Protein AF-A0A852VEB0-F1 (afdb_monomer_lite)

pLDDT: mean 84.8, std 18.63, range [39.38, 98.69]

Organism: NCBI:txid2051959

InterPro domains:
  IPR001387 Cro/C1-type, helix-turn-helix domain [SM00530] (23-80)
  IPR001387 Cro/C1-type, helix-turn-helix domain [cd00093] (21-74)
  IPR010982 Lambda repressor-like, DNA-binding domain superfamily [G3DSA:1.10.260.40] (6-90)
  IPR010982 Lambda repressor-like, DNA-binding domain superfamily [SSF47413] (18-81)

Foldseek 3Di:
DPPPPPPLQVLLVLLLQQLLLCLLVVLCVVVVHDLVRLCVQQVNDSVVNVCSNVVNPPDDPDPSSSQSSLVSSPQDPVRVVVSSVSSQVSSCVPRNHNPVVVVVVVVVVVVPPPDDDDDD

Structure (mmCIF, N/CA/C/O backbone):
data_AF-A0A852VEB0-F1
#
_entry.id   AF-A0A852VEB0-F1
#
loop_
_atom_site.group_PDB
_atom_site.id
_atom_site.type_symbol
_atom_site.label_atom_id
_atom_site.label_alt_id
_atom_site.label_comp_id
_atom_site.label_asym_id
_atom_site.label_entity_id
_atom_site.label_seq_id
_atom_site.pdbx_PDB_ins_code
_atom_site.Cartn_x
_atom_site.Cartn_y
_atom_site.Cartn_z
_atom_site.occupancy
_atom_site.B_iso_or_equiv
_atom_site.auth_seq_id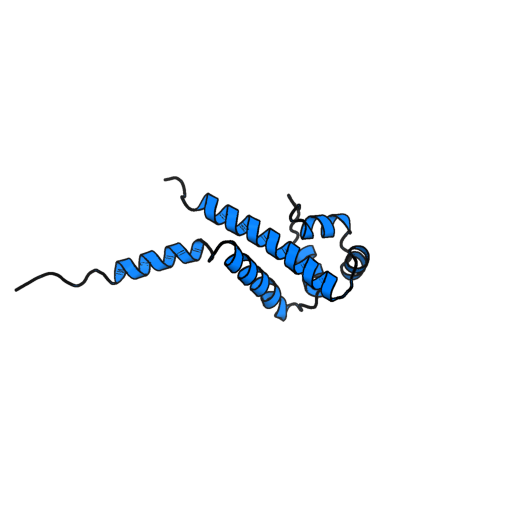
_atom_site.auth_comp_id
_atom_site.auth_asym_id
_atom_site.auth_atom_id
_atom_site.pdbx_PDB_model_num
ATOM 1 N N . MET A 1 1 ? 24.984 7.494 -27.830 1.00 40.91 1 MET A N 1
ATOM 2 C CA . MET A 1 1 ? 24.596 6.263 -27.101 1.00 40.91 1 MET A CA 1
ATOM 3 C C . MET A 1 1 ? 23.236 6.482 -26.446 1.00 40.91 1 MET A C 1
ATOM 5 O O . MET A 1 1 ? 23.135 7.359 -25.603 1.00 40.91 1 MET A O 1
ATOM 9 N N . ARG A 1 2 ? 22.180 5.746 -26.828 1.00 42.53 2 ARG A N 1
ATOM 10 C CA . ARG A 1 2 ? 20.938 5.695 -26.025 1.00 42.53 2 ARG A CA 1
ATOM 11 C C . ARG A 1 2 ? 21.155 4.703 -24.883 1.00 42.53 2 ARG A C 1
ATOM 13 O O . ARG A 1 2 ? 21.717 3.638 -25.151 1.00 42.53 2 ARG A O 1
ATOM 20 N N . PRO A 1 3 ? 20.726 4.980 -23.642 1.00 49.22 3 PRO A N 1
ATOM 21 C CA . PRO A 1 3 ? 20.877 4.000 -22.588 1.00 49.22 3 PRO A CA 1
ATOM 22 C C . PRO A 1 3 ? 19.898 2.859 -22.875 1.00 49.22 3 PRO A C 1
ATOM 24 O O . PRO A 1 3 ? 18.687 2.986 -22.709 1.00 49.22 3 PRO A O 1
ATOM 27 N N . ARG A 1 4 ? 20.449 1.705 -23.262 1.00 52.31 4 ARG A N 1
ATOM 28 C CA . ARG A 1 4 ? 19.771 0.398 -23.374 1.00 52.31 4 ARG A CA 1
ATOM 29 C C . ARG A 1 4 ? 19.121 -0.051 -22.045 1.00 52.31 4 ARG A C 1
ATOM 31 O O . ARG A 1 4 ? 18.474 -1.087 -21.993 1.00 52.31 4 ARG A O 1
ATOM 38 N N . ASN A 1 5 ? 19.275 0.759 -20.995 1.00 59.31 5 ASN A N 1
ATOM 39 C CA . ASN A 1 5 ? 18.850 0.539 -19.623 1.00 59.31 5 ASN A CA 1
ATOM 40 C C . ASN A 1 5 ? 17.540 1.261 -19.234 1.00 59.31 5 ASN A C 1
ATOM 42 O O . ASN A 1 5 ? 17.195 1.250 -18.064 1.00 59.31 5 ASN A O 1
ATOM 46 N N . ASN A 1 6 ? 16.806 1.915 -20.148 1.00 77.12 6 ASN A N 1
ATOM 47 C CA . ASN A 1 6 ? 15.568 2.620 -19.758 1.00 77.12 6 ASN A CA 1
ATOM 48 C C . ASN A 1 6 ? 14.353 1.675 -19.660 1.00 77.12 6 ASN A C 1
ATOM 50 O O . ASN A 1 6 ? 13.704 1.608 -18.626 1.00 77.12 6 ASN A O 1
ATOM 54 N N . ALA A 1 7 ? 14.087 0.869 -20.694 1.00 87.56 7 ALA A N 1
ATOM 55 C CA . ALA A 1 7 ? 12.879 0.035 -20.742 1.00 87.56 7 ALA A CA 1
ATOM 56 C C . ALA A 1 7 ? 12.844 -1.063 -19.663 1.00 87.56 7 ALA A C 1
ATOM 58 O O . ALA A 1 7 ? 11.816 -1.263 -19.024 1.00 87.56 7 ALA A O 1
ATOM 59 N N . ALA A 1 8 ? 13.968 -1.749 -19.421 1.00 87.88 8 ALA A N 1
ATOM 60 C CA . ALA A 1 8 ? 14.051 -2.768 -18.372 1.00 87.88 8 ALA A CA 1
ATOM 61 C C . ALA A 1 8 ? 13.908 -2.159 -16.968 1.00 87.88 8 ALA A C 1
ATOM 63 O O . ALA A 1 8 ? 13.208 -2.715 -16.128 1.00 87.88 8 ALA A O 1
ATOM 64 N N . MET A 1 9 ? 14.517 -0.991 -16.732 1.00 88.94 9 MET A N 1
ATOM 65 C CA . MET A 1 9 ? 14.365 -0.252 -15.476 1.00 88.94 9 MET A CA 1
ATOM 66 C C . MET A 1 9 ? 12.933 0.233 -15.268 1.00 88.94 9 MET A C 1
ATOM 68 O O . MET A 1 9 ? 12.418 0.132 -14.159 1.00 88.94 9 MET A O 1
ATOM 72 N N . GLN A 1 10 ? 12.292 0.744 -16.320 1.00 90.44 10 GLN A N 1
ATOM 73 C CA . GLN A 1 10 ? 10.911 1.205 -16.265 1.00 90.44 10 GLN A CA 1
ATOM 74 C C . GLN A 1 10 ? 9.966 0.047 -15.941 1.00 90.44 10 GLN A C 1
ATOM 76 O O . GLN A 1 10 ? 9.206 0.144 -14.984 1.00 90.44 10 GLN A O 1
ATOM 81 N N . ARG A 1 11 ? 10.104 -1.081 -16.650 1.00 92.00 11 ARG A N 1
ATOM 82 C CA . ARG A 1 11 ? 9.336 -2.300 -16.376 1.00 92.00 11 ARG A CA 1
ATOM 83 C C . ARG A 1 11 ? 9.534 -2.788 -14.940 1.00 92.00 11 ARG A C 1
ATOM 85 O O . ARG A 1 11 ? 8.561 -3.123 -14.280 1.00 92.00 11 ARG A O 1
ATOM 92 N N . TYR A 1 12 ? 10.776 -2.809 -14.451 1.00 93.81 12 TYR A N 1
ATOM 93 C CA . TYR A 1 12 ? 11.062 -3.223 -13.076 1.00 93.81 12 TYR A CA 1
ATOM 94 C C . TYR A 1 12 ? 10.399 -2.293 -12.052 1.00 93.81 12 TYR A C 1
ATOM 96 O O . TYR A 1 12 ? 9.798 -2.763 -11.096 1.00 93.81 12 TYR A O 1
ATOM 104 N N . ARG A 1 13 ? 10.466 -0.971 -12.255 1.00 91.56 13 ARG A N 1
ATOM 105 C CA . ARG A 1 13 ? 9.841 0.019 -11.359 1.00 91.56 13 ARG A CA 1
ATOM 106 C C . ARG A 1 13 ? 8.318 -0.068 -11.351 1.00 91.56 13 ARG A C 1
ATOM 108 O O . ARG A 1 13 ? 7.714 0.000 -10.288 1.00 91.56 13 ARG A O 1
ATOM 115 N N . GLU A 1 14 ? 7.707 -0.197 -12.525 1.00 93.12 14 GLU A N 1
ATOM 116 C CA . GLU A 1 14 ? 6.256 -0.360 -12.657 1.00 93.12 14 GLU A CA 1
ATOM 117 C C . GLU A 1 14 ? 5.780 -1.618 -11.934 1.00 93.12 14 GLU A C 1
ATOM 119 O O . GLU A 1 14 ? 4.800 -1.570 -11.187 1.00 93.12 14 GLU A O 1
ATOM 124 N N . GLU A 1 15 ? 6.521 -2.713 -12.098 1.00 95.94 15 GLU A N 1
ATOM 125 C CA . GLU A 1 15 ? 6.230 -3.965 -11.418 1.00 95.94 15 GLU A CA 1
ATOM 126 C C . GLU A 1 15 ? 6.436 -3.867 -9.906 1.00 95.94 15 GLU A C 1
ATOM 128 O O . GLU A 1 15 ? 5.583 -4.310 -9.143 1.00 95.94 15 GLU A O 1
ATOM 133 N N . TYR A 1 16 ? 7.507 -3.210 -9.464 1.00 95.62 16 TYR A N 1
ATOM 134 C CA . TYR A 1 16 ? 7.769 -2.969 -8.049 1.00 95.62 16 TYR A CA 1
ATOM 135 C C . TYR A 1 16 ? 6.609 -2.228 -7.372 1.00 95.62 16 TYR A C 1
ATOM 137 O O . TYR A 1 16 ? 6.141 -2.621 -6.302 1.00 95.62 16 TYR A O 1
ATOM 145 N N . HIS A 1 17 ? 6.086 -1.179 -8.013 1.00 94.50 17 HIS A N 1
ATOM 146 C CA . HIS A 1 17 ? 4.929 -0.451 -7.493 1.00 94.50 17 HIS A CA 1
ATOM 147 C C . HIS A 1 17 ? 3.657 -1.308 -7.468 1.00 94.50 17 HIS A C 1
ATOM 149 O O . HIS A 1 17 ? 2.900 -1.232 -6.498 1.00 94.50 17 HIS A O 1
ATOM 155 N N . ARG A 1 18 ? 3.444 -2.157 -8.484 1.00 96.50 18 ARG A N 1
ATOM 156 C CA . ARG A 1 18 ? 2.337 -3.123 -8.510 1.00 96.50 18 ARG A CA 1
ATOM 157 C C . ARG A 1 18 ? 2.432 -4.104 -7.342 1.00 96.50 18 ARG A C 1
ATOM 159 O O . ARG A 1 18 ? 1.479 -4.221 -6.576 1.00 96.50 18 ARG A O 1
ATOM 166 N N . CYS A 1 19 ? 3.588 -4.743 -7.162 1.00 97.94 19 CYS A N 1
ATOM 167 C CA . CYS A 1 19 ? 3.842 -5.685 -6.073 1.00 97.94 19 CYS A CA 1
ATOM 168 C C . CYS A 1 19 ? 3.686 -5.034 -4.694 1.00 97.94 19 CYS A C 1
ATOM 170 O O . CYS A 1 19 ? 3.155 -5.659 -3.780 1.00 97.94 19 CYS A O 1
ATOM 172 N N . CYS A 1 20 ? 4.087 -3.770 -4.543 1.00 96.50 20 CYS A N 1
ATOM 173 C CA . CYS A 1 20 ? 3.891 -3.021 -3.306 1.00 96.50 20 CYS A CA 1
ATOM 174 C C . CYS A 1 20 ? 2.398 -2.830 -2.977 1.00 96.50 20 CYS A C 1
ATOM 176 O O . CYS A 1 20 ? 1.970 -3.096 -1.852 1.00 96.50 20 CYS A O 1
ATOM 178 N N . GLY A 1 21 ? 1.588 -2.431 -3.965 1.00 97.19 21 GLY A N 1
ATOM 179 C CA . GLY A 1 21 ? 0.134 -2.318 -3.817 1.00 97.19 21 GLY A CA 1
ATOM 180 C C . GLY A 1 21 ? -0.540 -3.655 -3.493 1.00 97.19 21 GLY A C 1
ATOM 181 O O . GLY A 1 21 ? -1.388 -3.718 -2.600 1.00 97.19 21 GLY A O 1
ATOM 182 N N . ASP A 1 22 ? -0.116 -4.730 -4.160 1.00 98.38 22 ASP A N 1
ATOM 183 C CA . ASP A 1 22 ? -0.628 -6.082 -3.926 1.00 98.38 22 ASP A CA 1
ATOM 184 C C . ASP A 1 22 ? -0.286 -6.590 -2.519 1.00 98.38 22 ASP A C 1
ATOM 186 O O . ASP A 1 22 ? -1.159 -7.130 -1.838 1.00 98.38 22 ASP A O 1
ATOM 190 N N . LEU A 1 23 ? 0.944 -6.362 -2.043 1.00 98.44 23 LEU A N 1
ATOM 191 C CA . LEU A 1 23 ? 1.357 -6.752 -0.695 1.00 98.44 23 LEU A CA 1
ATOM 192 C C . LEU A 1 23 ? 0.568 -5.991 0.379 1.00 98.44 23 LEU A C 1
ATOM 194 O O . LEU A 1 23 ? 0.114 -6.594 1.351 1.00 98.44 23 LEU A O 1
ATOM 198 N N . VAL A 1 24 ? 0.352 -4.683 0.197 1.00 98.12 24 VAL A N 1
ATOM 199 C CA . VAL A 1 24 ? -0.495 -3.885 1.100 1.00 98.12 24 VAL A CA 1
ATOM 200 C C . VAL A 1 24 ? -1.915 -4.443 1.151 1.00 98.12 24 VAL A C 1
ATOM 202 O O . VAL A 1 24 ? -2.445 -4.655 2.245 1.00 98.12 24 VAL A O 1
ATOM 205 N N . ARG A 1 25 ? -2.516 -4.739 -0.009 1.00 98.62 25 ARG A N 1
ATOM 206 C CA . ARG A 1 25 ? -3.853 -5.342 -0.080 1.00 98.62 25 ARG A CA 1
ATOM 207 C C . ARG A 1 25 ? -3.895 -6.681 0.645 1.00 98.62 25 ARG A C 1
ATOM 209 O O . ARG A 1 25 ? -4.797 -6.887 1.453 1.00 98.62 25 ARG A O 1
ATOM 216 N N . GLN A 1 26 ? -2.933 -7.559 0.369 1.00 98.50 26 GLN A N 1
ATOM 217 C CA . GLN A 1 26 ? -2.834 -8.881 0.978 1.00 98.50 26 GLN A CA 1
ATOM 218 C C . GLN A 1 26 ? -2.806 -8.771 2.506 1.00 98.50 26 GLN A C 1
ATOM 220 O O . GLN A 1 26 ? -3.696 -9.296 3.172 1.00 98.50 26 GLN A O 1
ATOM 225 N N . LEU A 1 27 ? -1.846 -8.025 3.057 1.00 98.44 27 LEU A N 1
ATOM 226 C CA . LEU A 1 27 ? -1.669 -7.872 4.504 1.00 98.44 27 LEU A CA 1
ATOM 227 C C . LEU A 1 27 ? -2.892 -7.231 5.172 1.00 98.44 27 LEU A C 1
ATOM 229 O O . LEU A 1 27 ? -3.296 -7.632 6.264 1.00 98.44 27 LEU A O 1
ATOM 233 N N . ARG A 1 28 ? -3.519 -6.252 4.508 1.00 98.38 28 ARG A N 1
ATOM 234 C CA . ARG A 1 28 ? -4.773 -5.659 4.983 1.00 98.38 28 ARG A CA 1
ATOM 235 C C . ARG A 1 28 ? -5.882 -6.711 5.062 1.00 98.38 28 ARG A C 1
ATOM 237 O O . ARG A 1 28 ? -6.592 -6.772 6.064 1.00 98.38 28 ARG A O 1
ATOM 244 N N . THR A 1 29 ? -6.047 -7.529 4.023 1.00 98.44 29 THR A N 1
ATOM 245 C CA . THR A 1 29 ? -7.083 -8.574 3.998 1.00 98.44 29 THR A CA 1
ATOM 246 C C . THR A 1 29 ? -6.805 -9.713 4.975 1.00 98.44 29 THR A C 1
ATOM 248 O O . THR A 1 29 ? -7.747 -10.214 5.579 1.00 98.44 29 THR A O 1
ATOM 251 N N . GLU A 1 30 ? -5.539 -10.067 5.210 1.00 98.19 30 GLU A N 1
ATOM 252 C CA . GLU A 1 30 ? -5.129 -11.048 6.227 1.00 98.19 30 GLU A CA 1
ATOM 253 C C . GLU A 1 30 ? -5.491 -10.584 7.646 1.00 98.19 30 GLU A C 1
ATOM 255 O O . GLU A 1 30 ? -5.864 -11.394 8.490 1.00 98.19 30 GLU A O 1
ATOM 260 N N . LYS A 1 31 ? -5.467 -9.269 7.899 1.00 97.62 31 LYS A N 1
ATOM 261 C CA . LYS A 1 31 ? -5.971 -8.660 9.143 1.00 97.62 31 LYS A CA 1
ATOM 262 C C . LYS A 1 31 ? -7.502 -8.567 9.217 1.00 97.62 31 LYS A C 1
ATOM 264 O O . LYS A 1 31 ? -8.030 -8.095 10.221 1.00 97.62 31 LYS A O 1
ATOM 269 N N . GLY A 1 32 ? -8.222 -8.964 8.167 1.00 98.25 32 GLY A N 1
ATOM 270 C CA . GLY A 1 32 ? -9.678 -8.830 8.080 1.00 98.25 32 GLY A CA 1
ATOM 271 C C . GLY A 1 32 ? -10.165 -7.388 7.895 1.00 98.25 32 GLY A C 1
ATOM 272 O O . GLY A 1 32 ? -11.341 -7.110 8.111 1.00 98.25 32 GLY A O 1
ATOM 273 N N . TRP A 1 33 ? -9.290 -6.455 7.509 1.00 98.56 33 TRP A N 1
ATOM 274 C CA . TRP A 1 33 ? -9.640 -5.039 7.390 1.00 98.56 33 TRP A CA 1
ATOM 275 C C . TRP A 1 33 ? -10.244 -4.697 6.029 1.00 98.56 33 TRP A C 1
ATOM 277 O O . TRP A 1 33 ? -9.688 -5.016 4.972 1.00 98.56 33 TRP A O 1
ATOM 287 N N . SER A 1 34 ? -11.344 -3.942 6.036 1.00 98.56 34 SER A N 1
ATOM 288 C CA . SER A 1 34 ? -11.808 -3.227 4.846 1.00 98.56 34 SER A CA 1
ATOM 289 C C . SER A 1 34 ? -10.900 -2.027 4.538 1.00 98.56 34 SER A C 1
ATOM 291 O O . SER A 1 34 ? -10.070 -1.617 5.351 1.00 98.56 34 SER A O 1
ATOM 293 N N . LEU A 1 35 ? -11.068 -1.403 3.367 1.00 98.56 35 LEU A N 1
ATOM 294 C CA . LEU A 1 35 ? -10.394 -0.127 3.085 1.00 98.56 35 LEU A CA 1
ATOM 295 C C . LEU A 1 35 ? -10.812 0.980 4.068 1.00 98.56 35 LEU A C 1
ATOM 297 O O . LEU A 1 35 ? -10.008 1.861 4.354 1.00 98.56 35 LEU A O 1
ATOM 301 N N . ALA A 1 36 ? -12.047 0.944 4.582 1.00 98.56 36 ALA A N 1
ATOM 302 C CA . ALA A 1 36 ? -12.526 1.914 5.564 1.00 98.56 36 ALA A CA 1
ATOM 303 C C . ALA A 1 36 ? -11.857 1.712 6.930 1.00 98.56 36 ALA A C 1
ATOM 305 O O . ALA A 1 36 ? -11.470 2.688 7.570 1.00 98.56 36 ALA A O 1
ATOM 306 N N . ASP A 1 37 ? -11.648 0.460 7.341 1.00 98.69 37 ASP A N 1
ATOM 307 C CA . ASP A 1 37 ? -10.892 0.150 8.557 1.00 98.69 37 ASP A CA 1
ATOM 308 C C . ASP A 1 37 ? -9.446 0.599 8.408 1.00 98.69 37 ASP A C 1
ATOM 310 O O . ASP A 1 37 ? -8.940 1.340 9.240 1.00 98.69 37 ASP A O 1
ATOM 314 N N . PHE A 1 38 ? -8.812 0.267 7.283 1.00 98.44 38 PHE A N 1
ATOM 315 C CA . PHE A 1 38 ? -7.430 0.667 7.046 1.00 98.44 38 PHE A CA 1
ATOM 316 C C . PHE A 1 38 ? -7.256 2.188 6.961 1.00 98.44 38 PHE A C 1
ATOM 318 O O . PHE A 1 38 ? -6.254 2.734 7.422 1.00 98.44 38 PHE A O 1
ATOM 325 N N . SER A 1 39 ? -8.258 2.890 6.429 1.00 98.50 39 SER A N 1
ATOM 326 C CA . SER A 1 39 ? -8.322 4.351 6.449 1.00 98.50 39 SER A CA 1
ATOM 327 C C . SER A 1 39 ? -8.360 4.900 7.874 1.00 98.50 39 SER A C 1
ATOM 329 O O . SER A 1 39 ? -7.617 5.830 8.183 1.00 98.50 39 SER A O 1
ATOM 331 N N . ARG A 1 40 ? -9.163 4.296 8.758 1.00 98.25 40 ARG A N 1
ATOM 332 C CA . ARG A 1 40 ? -9.251 4.674 10.174 1.00 98.25 40 ARG A CA 1
ATOM 333 C C . ARG A 1 40 ? -7.940 4.420 10.923 1.00 98.25 40 ARG A C 1
ATOM 335 O O . ARG A 1 40 ? -7.509 5.299 11.659 1.00 98.25 40 ARG A O 1
ATOM 342 N N . GLU A 1 41 ? -7.290 3.281 10.689 1.00 97.81 41 GLU A N 1
ATOM 343 C CA . GLU A 1 41 ? -6.019 2.928 11.346 1.00 97.81 41 GLU A CA 1
ATOM 344 C C . GLU A 1 41 ? -4.847 3.823 10.910 1.00 97.81 41 GLU A C 1
ATOM 346 O O . GLU A 1 41 ? -3.956 4.130 11.697 1.00 97.81 41 GLU A O 1
ATOM 351 N N . THR A 1 42 ? -4.830 4.261 9.649 1.00 96.62 42 THR A N 1
ATOM 352 C CA . THR A 1 42 ? -3.700 5.025 9.083 1.00 96.62 42 THR A CA 1
ATOM 353 C C . THR A 1 42 ? -3.928 6.537 9.039 1.00 96.62 42 THR A C 1
ATOM 355 O O . THR A 1 42 ? -2.973 7.305 8.896 1.00 96.62 42 THR A O 1
ATOM 358 N N . GLY A 1 43 ? -5.185 6.983 9.097 1.00 96.62 43 GLY A N 1
ATOM 359 C CA . GLY A 1 43 ? -5.587 8.359 8.796 1.00 96.62 43 GLY A CA 1
ATOM 360 C C . GLY A 1 43 ? -5.488 8.729 7.309 1.00 96.62 43 GLY A C 1
ATOM 361 O O . GLY A 1 43 ? -5.567 9.907 6.959 1.00 96.62 43 GLY A O 1
ATOM 362 N N . ILE A 1 44 ? -5.287 7.753 6.418 1.00 96.44 44 ILE A N 1
ATOM 363 C CA . ILE A 1 44 ? -5.177 7.959 4.968 1.00 96.44 44 ILE A CA 1
ATOM 364 C C . ILE A 1 44 ? -6.551 7.782 4.337 1.00 96.44 44 ILE A C 1
ATOM 366 O O . ILE A 1 44 ? -7.306 6.891 4.713 1.00 96.44 44 ILE A O 1
ATOM 370 N N . SER A 1 45 ? -6.900 8.606 3.350 1.00 96.44 45 SER A N 1
ATOM 371 C CA . SER A 1 45 ? -8.217 8.522 2.721 1.00 96.44 45 SER A CA 1
ATOM 372 C C . SER A 1 45 ? -8.404 7.219 1.929 1.00 96.44 45 SER A C 1
ATOM 374 O O . SER A 1 45 ? -7.510 6.771 1.204 1.00 96.44 45 SER A O 1
ATOM 376 N N . VAL A 1 46 ? -9.608 6.640 2.005 1.00 98.00 46 VAL A N 1
ATOM 377 C CA . VAL A 1 46 ? -9.999 5.448 1.226 1.00 98.00 46 VAL A CA 1
ATOM 378 C C . VAL A 1 46 ? -9.677 5.578 -0.274 1.00 98.00 46 VAL A C 1
ATOM 380 O O . VAL A 1 46 ? -9.130 4.626 -0.834 1.00 98.00 46 VAL A O 1
ATOM 383 N N . PRO A 1 47 ? -9.949 6.713 -0.960 1.00 96.25 47 PRO A N 1
ATOM 384 C CA . PRO A 1 47 ? -9.604 6.856 -2.375 1.00 96.25 47 PRO A CA 1
ATOM 385 C C . PRO A 1 47 ? -8.101 6.773 -2.652 1.00 96.25 47 PRO A C 1
ATOM 387 O O . PRO A 1 47 ? -7.706 6.249 -3.692 1.00 96.25 47 PRO A O 1
ATOM 390 N N . TRP A 1 48 ? -7.260 7.279 -1.745 1.00 95.69 48 TRP A N 1
ATOM 391 C CA . TRP A 1 48 ? -5.810 7.185 -1.892 1.00 95.69 48 TRP A CA 1
ATOM 392 C C . TRP A 1 48 ? -5.343 5.740 -1.697 1.00 95.69 48 TRP A C 1
ATOM 394 O O . TRP A 1 48 ? -4.641 5.220 -2.560 1.00 95.69 48 TRP A O 1
ATOM 404 N N . LEU A 1 49 ? -5.809 5.063 -0.637 1.00 97.12 49 LEU A N 1
ATOM 405 C CA . LEU A 1 49 ? -5.483 3.655 -0.360 1.00 97.12 49 LEU A CA 1
ATOM 406 C C . LEU A 1 49 ? -5.884 2.745 -1.524 1.00 97.12 49 LEU A C 1
ATOM 408 O O . LEU A 1 49 ? -5.090 1.931 -1.985 1.00 97.12 49 LEU A O 1
ATOM 412 N N . ARG A 1 50 ? -7.090 2.942 -2.067 1.00 97.50 50 ARG A N 1
ATOM 413 C CA . ARG A 1 50 ? -7.566 2.212 -3.246 1.00 97.50 50 ARG A CA 1
ATOM 414 C C . ARG A 1 50 ? -6.640 2.412 -4.445 1.00 97.50 50 ARG A C 1
ATOM 416 O O . ARG A 1 50 ? -6.247 1.437 -5.073 1.00 97.50 50 ARG A O 1
ATOM 423 N N . LYS A 1 51 ? -6.276 3.660 -4.759 1.00 96.19 51 LYS A N 1
ATOM 424 C CA . LYS A 1 51 ? -5.359 3.953 -5.872 1.00 96.19 51 LYS A CA 1
ATOM 425 C C . LYS A 1 51 ? -3.978 3.347 -5.648 1.00 96.19 51 LYS A C 1
ATOM 427 O O . LYS A 1 51 ? -3.381 2.893 -6.616 1.00 96.19 51 LYS A O 1
ATOM 432 N N . PHE A 1 52 ? -3.486 3.333 -4.412 1.00 96.00 52 PHE A N 1
ATOM 433 C CA . PHE A 1 52 ? -2.219 2.693 -4.071 1.00 96.00 52 PHE A CA 1
ATOM 434 C C . PHE A 1 52 ? -2.277 1.185 -4.348 1.00 96.00 52 PHE A C 1
ATOM 436 O O . PHE A 1 52 ? -1.467 0.675 -5.116 1.00 96.00 52 PHE A O 1
ATOM 443 N N . GLU A 1 53 ? -3.280 0.485 -3.809 1.00 97.38 53 GLU A N 1
ATOM 444 C CA . GLU A 1 53 ? -3.441 -0.962 -4.015 1.00 97.38 53 GLU A CA 1
ATOM 445 C C . GLU A 1 53 ? -3.736 -1.350 -5.472 1.00 97.38 53 GLU A C 1
ATOM 447 O O . GLU A 1 53 ? -3.498 -2.480 -5.883 1.00 97.38 53 GLU A O 1
ATOM 452 N N . GLU A 1 54 ? -4.316 -0.450 -6.263 1.00 96.44 54 GLU A N 1
ATOM 453 C CA . GLU A 1 54 ? -4.584 -0.664 -7.691 1.00 96.44 54 GLU A CA 1
ATOM 454 C C . GLU A 1 54 ? -3.414 -0.223 -8.592 1.00 96.44 54 GLU A C 1
ATOM 456 O O . GLU A 1 54 ? -3.548 -0.281 -9.813 1.00 96.44 54 GLU A O 1
ATOM 461 N N . ASN A 1 55 ? -2.290 0.234 -8.021 1.00 94.38 55 ASN A N 1
ATOM 462 C CA . ASN A 1 55 ? -1.154 0.816 -8.748 1.00 94.38 55 ASN A CA 1
ATOM 463 C C . ASN A 1 55 ? -1.564 1.956 -9.708 1.00 94.38 55 ASN A C 1
ATOM 465 O O . ASN A 1 55 ? -1.107 2.064 -10.844 1.00 94.38 55 ASN A O 1
ATOM 469 N N . ARG A 1 56 ? -2.489 2.807 -9.255 1.00 94.06 56 ARG A N 1
ATOM 470 C CA . ARG A 1 56 ? -3.066 3.941 -10.000 1.00 94.06 56 ARG A CA 1
ATOM 471 C C . ARG A 1 56 ? -2.626 5.303 -9.466 1.00 94.06 56 ARG A C 1
ATOM 473 O O . ARG A 1 56 ? -3.201 6.330 -9.836 1.00 94.06 56 ARG A O 1
ATOM 480 N N . LEU A 1 57 ? -1.639 5.341 -8.573 1.00 87.25 57 LEU A N 1
ATOM 481 C CA . LEU A 1 57 ? -1.019 6.596 -8.161 1.00 87.25 57 LEU A CA 1
ATOM 482 C C . LEU A 1 57 ? -0.084 7.086 -9.268 1.00 87.25 57 LEU A C 1
ATOM 484 O O . LEU A 1 57 ? 0.935 6.474 -9.560 1.00 87.25 57 LEU A O 1
ATOM 488 N N . THR A 1 58 ? -0.440 8.208 -9.884 1.00 73.75 58 THR A N 1
ATOM 489 C CA . THR A 1 58 ? 0.356 8.847 -10.945 1.00 73.75 58 THR A CA 1
ATOM 490 C C . THR A 1 58 ? 1.322 9.890 -10.390 1.00 73.75 58 THR A C 1
ATOM 492 O O . THR A 1 58 ? 2.404 10.106 -10.926 1.00 73.75 58 THR A O 1
ATOM 495 N N . THR A 1 59 ? 0.942 10.520 -9.283 1.00 62.12 59 THR A N 1
ATOM 496 C CA . THR A 1 59 ? 1.733 11.448 -8.476 1.00 62.12 59 THR A CA 1
ATOM 497 C C . THR A 1 59 ? 1.367 11.191 -7.009 1.00 62.12 59 THR A C 1
ATOM 499 O O . THR A 1 59 ? 0.324 10.596 -6.739 1.00 62.12 59 THR A O 1
ATOM 502 N N . ASN A 1 60 ? 2.200 11.613 -6.048 1.00 66.19 60 ASN A N 1
ATOM 503 C CA . ASN A 1 60 ? 1.926 11.499 -4.601 1.00 66.19 60 ASN A CA 1
ATOM 504 C C . ASN A 1 60 ? 2.243 10.140 -3.925 1.00 66.19 60 ASN A C 1
ATOM 506 O O . ASN A 1 60 ? 1.510 9.682 -3.048 1.00 66.19 60 ASN A O 1
ATOM 510 N N . TYR A 1 61 ? 3.398 9.546 -4.250 1.00 77.12 61 TYR A N 1
ATOM 511 C CA . TYR A 1 61 ? 4.059 8.524 -3.418 1.00 77.12 61 TYR A CA 1
ATOM 512 C C . TYR A 1 61 ? 4.715 9.165 -2.181 1.00 77.12 61 TYR A C 1
ATOM 514 O O . TYR A 1 61 ? 5.929 9.116 -1.993 1.00 77.12 61 TYR A O 1
ATOM 522 N N . SER A 1 62 ? 3.919 9.813 -1.330 1.00 86.38 62 SER A N 1
ATOM 523 C CA . SER A 1 62 ? 4.430 10.436 -0.107 1.00 86.38 62 SER A CA 1
ATOM 524 C C . SER A 1 62 ? 5.070 9.387 0.803 1.00 86.38 62 SER A C 1
ATOM 526 O O . SER A 1 62 ? 4.405 8.443 1.233 1.00 86.38 62 SER A O 1
ATOM 528 N N . MET A 1 63 ? 6.354 9.574 1.125 1.00 88.25 63 MET A N 1
ATOM 529 C CA . MET A 1 63 ? 7.092 8.705 2.049 1.00 88.25 63 MET A CA 1
ATOM 530 C C . MET A 1 63 ? 6.375 8.593 3.398 1.00 88.25 63 MET A C 1
ATOM 532 O O . MET A 1 63 ? 6.284 7.513 3.971 1.00 88.25 63 MET A O 1
ATOM 536 N N . ARG A 1 64 ? 5.792 9.700 3.873 1.00 91.75 64 ARG A N 1
ATOM 537 C CA . ARG A 1 64 ? 5.005 9.718 5.108 1.00 91.75 64 ARG A CA 1
ATOM 538 C C . ARG A 1 64 ? 3.798 8.780 5.021 1.00 91.75 64 ARG A C 1
ATOM 540 O O . ARG A 1 64 ? 3.588 8.001 5.940 1.00 91.75 64 ARG A O 1
ATOM 547 N N . LEU A 1 65 ? 3.020 8.841 3.937 1.00 93.62 65 LEU A N 1
ATOM 548 C CA . LEU A 1 65 ? 1.826 7.997 3.783 1.00 93.62 65 LEU A CA 1
ATOM 549 C C . LEU A 1 65 ? 2.206 6.516 3.660 1.00 93.62 65 LEU A C 1
ATOM 551 O O . LEU A 1 65 ? 1.575 5.666 4.280 1.00 93.62 65 LEU A O 1
ATOM 555 N N . GLN A 1 66 ? 3.276 6.213 2.920 1.00 91.88 66 GLN A N 1
ATOM 556 C CA . GLN A 1 66 ? 3.815 4.853 2.829 1.00 91.88 66 GLN A CA 1
ATOM 557 C C . GLN A 1 66 ? 4.238 4.325 4.203 1.00 91.88 66 GLN A C 1
ATOM 559 O O . GLN A 1 66 ? 3.835 3.231 4.586 1.00 91.88 66 GLN A O 1
ATOM 564 N N . MET A 1 67 ? 4.967 5.130 4.979 1.00 92.50 67 MET A N 1
ATOM 565 C CA . MET A 1 67 ? 5.380 4.777 6.337 1.00 92.50 67 MET A CA 1
ATOM 566 C C . MET A 1 67 ? 4.177 4.500 7.249 1.00 92.50 67 MET A C 1
ATOM 568 O O . MET A 1 67 ? 4.154 3.478 7.926 1.00 92.50 67 MET A O 1
ATOM 572 N N . GLN A 1 68 ? 3.153 5.364 7.227 1.00 94.56 68 GLN A N 1
ATOM 573 C CA . GLN A 1 68 ? 1.936 5.183 8.029 1.00 94.56 68 GLN A CA 1
ATOM 574 C C . GLN A 1 68 ? 1.218 3.864 7.704 1.00 94.56 68 GLN A C 1
ATOM 576 O O . GLN A 1 68 ? 0.814 3.146 8.615 1.00 94.56 68 GLN A O 1
ATOM 581 N N . MET A 1 69 ? 1.089 3.516 6.419 1.00 95.06 69 MET A N 1
ATOM 582 C CA . MET A 1 69 ? 0.493 2.238 6.014 1.00 95.06 69 MET A CA 1
ATOM 583 C C . MET A 1 69 ? 1.308 1.044 6.494 1.00 95.06 69 MET A C 1
ATOM 585 O O . MET A 1 69 ? 0.757 0.131 7.100 1.00 95.06 69 MET A O 1
ATOM 589 N N . VAL A 1 70 ? 2.612 1.040 6.211 1.00 96.00 70 VAL A N 1
ATOM 590 C CA . VAL A 1 70 ? 3.483 -0.103 6.506 1.00 96.00 70 VAL A CA 1
ATOM 591 C C . VAL A 1 70 ? 3.559 -0.346 8.018 1.00 96.00 70 VAL A C 1
ATOM 593 O O . VAL A 1 70 ? 3.471 -1.492 8.459 1.00 96.00 70 VAL A O 1
ATOM 596 N N . GLN A 1 71 ? 3.572 0.721 8.820 1.00 95.19 71 GLN A N 1
ATOM 597 C CA . GLN A 1 71 ? 3.473 0.631 10.277 1.00 95.19 71 GLN A CA 1
ATOM 598 C C . GLN A 1 71 ? 2.140 0.050 10.752 1.00 95.19 71 GLN A C 1
ATOM 600 O O . GLN A 1 71 ? 2.141 -0.882 11.555 1.00 95.19 71 GLN A O 1
ATOM 605 N N . ALA A 1 72 ? 1.005 0.521 10.225 1.00 96.56 72 ALA A N 1
ATOM 606 C CA . ALA A 1 72 ? -0.308 -0.036 10.573 1.00 96.56 72 ALA A CA 1
ATOM 607 C C . ALA A 1 72 ? -0.445 -1.522 10.182 1.00 96.56 72 ALA A C 1
ATOM 609 O O . ALA A 1 72 ? -1.153 -2.290 10.837 1.00 96.56 72 ALA A O 1
ATOM 610 N N . LEU A 1 73 ? 0.276 -1.963 9.147 1.00 96.94 73 LEU A N 1
ATOM 611 C CA . LEU A 1 73 ? 0.333 -3.369 8.746 1.00 96.94 73 LEU A CA 1
ATOM 612 C C . LEU A 1 73 ? 1.197 -4.240 9.676 1.00 96.94 73 LEU A C 1
ATOM 614 O O . LEU A 1 73 ? 1.148 -5.463 9.561 1.00 96.94 73 LEU A O 1
ATOM 618 N N . GLY A 1 74 ? 1.895 -3.648 10.648 1.00 95.19 74 GLY A N 1
ATOM 619 C CA . GLY A 1 74 ? 2.650 -4.356 11.685 1.00 95.19 74 GLY A CA 1
ATOM 620 C C . GLY A 1 74 ? 4.167 -4.314 11.515 1.00 95.19 74 GLY A C 1
ATOM 621 O O . GLY A 1 74 ? 4.869 -4.996 12.255 1.00 95.19 74 GLY A O 1
ATOM 622 N N . PHE A 1 75 ? 4.686 -3.527 10.571 1.00 94.38 75 PHE A N 1
ATOM 623 C CA . PHE A 1 75 ? 6.125 -3.350 10.402 1.00 94.38 75 PHE A CA 1
ATOM 624 C C . PHE A 1 75 ? 6.573 -2.106 11.163 1.00 94.38 75 PHE A C 1
ATOM 626 O O . PHE A 1 75 ? 6.326 -0.977 10.735 1.00 94.38 75 PHE A O 1
ATOM 633 N N . GLY A 1 76 ? 7.239 -2.305 12.297 1.00 89.62 76 GLY A N 1
ATOM 634 C CA . GLY A 1 76 ? 7.870 -1.211 13.021 1.00 89.62 76 GLY A CA 1
ATOM 635 C C . GLY A 1 76 ? 8.953 -0.522 12.186 1.00 89.62 76 GLY A C 1
ATOM 636 O O . GLY A 1 76 ? 9.348 -0.972 11.107 1.00 89.62 76 GLY A O 1
ATOM 637 N N . VAL A 1 77 ? 9.454 0.607 12.695 1.00 84.12 77 VAL A N 1
ATOM 638 C CA . VAL A 1 77 ? 10.515 1.385 12.029 1.00 84.12 77 VAL A CA 1
ATOM 639 C C . VAL A 1 77 ? 11.743 0.518 11.745 1.00 84.12 77 VAL A C 1
ATOM 641 O O . VAL A 1 77 ? 12.376 0.677 10.703 1.00 84.12 77 VAL A O 1
ATOM 644 N N . MET A 1 78 ? 12.055 -0.424 12.638 1.00 86.81 78 MET A N 1
ATOM 645 C CA . MET A 1 78 ? 13.209 -1.300 12.479 1.00 86.81 78 MET A CA 1
ATOM 646 C C . MET A 1 78 ? 12.954 -2.453 11.505 1.00 86.81 78 MET A C 1
ATOM 648 O O . MET A 1 78 ? 13.879 -2.916 10.841 1.00 86.81 78 MET A O 1
ATOM 652 N N . GLU A 1 79 ? 11.704 -2.879 11.357 1.00 92.00 79 GLU A N 1
ATOM 653 C CA . GLU A 1 79 ? 11.279 -4.024 10.554 1.00 92.00 79 GLU A CA 1
ATOM 654 C C . GLU A 1 79 ? 10.798 -3.629 9.156 1.00 92.00 79 GLU A C 1
ATOM 656 O O . GLU A 1 79 ? 10.510 -4.501 8.340 1.00 92.00 79 GLU A O 1
ATOM 661 N N . ILE A 1 80 ? 10.755 -2.335 8.826 1.00 92.50 80 ILE A N 1
ATOM 662 C CA . ILE A 1 80 ? 10.282 -1.865 7.517 1.00 92.50 80 ILE A CA 1
ATOM 663 C C . ILE A 1 80 ? 11.048 -2.485 6.340 1.00 92.50 80 ILE A C 1
ATOM 665 O O . ILE A 1 80 ? 10.489 -2.719 5.269 1.00 92.50 80 ILE A O 1
ATOM 669 N N . HIS A 1 81 ? 12.323 -2.818 6.543 1.00 92.69 81 HIS A N 1
ATOM 670 C CA . HIS A 1 81 ? 13.129 -3.515 5.546 1.00 92.69 81 HIS A CA 1
ATOM 671 C C . HIS A 1 81 ? 12.540 -4.885 5.170 1.00 92.69 81 HIS A C 1
ATOM 673 O O . HIS A 1 81 ? 12.699 -5.315 4.035 1.00 92.69 81 HIS A O 1
ATOM 679 N N . GLN A 1 82 ? 11.831 -5.560 6.081 1.00 95.94 82 GLN A N 1
ATOM 680 C CA . GLN A 1 82 ? 11.180 -6.844 5.813 1.00 95.94 82 GLN A CA 1
ATOM 681 C C . GLN A 1 82 ? 9.989 -6.682 4.868 1.00 95.94 82 GLN A C 1
ATOM 683 O O . GLN A 1 82 ? 9.774 -7.534 4.008 1.00 95.94 82 GLN A O 1
ATOM 688 N N . PHE A 1 83 ? 9.248 -5.574 4.984 1.00 96.62 83 PHE A N 1
ATOM 689 C CA . PHE A 1 83 ? 8.192 -5.237 4.031 1.00 96.62 83 PHE A CA 1
ATOM 690 C C . PHE A 1 83 ? 8.783 -5.079 2.627 1.00 96.62 83 PHE A C 1
ATOM 692 O O . PHE A 1 83 ? 8.360 -5.763 1.698 1.00 96.62 83 PHE A O 1
ATOM 699 N N . TYR A 1 84 ? 9.815 -4.242 2.480 1.00 95.12 84 TYR A N 1
ATOM 700 C CA . TYR A 1 84 ? 10.430 -4.003 1.173 1.00 95.12 84 TYR A CA 1
ATOM 701 C C . TYR A 1 84 ? 11.143 -5.230 0.614 1.00 95.12 84 TYR A C 1
ATOM 703 O O . TYR A 1 84 ? 11.050 -5.470 -0.583 1.00 95.12 84 TYR A O 1
ATOM 711 N N . LYS A 1 85 ? 11.743 -6.064 1.469 1.00 96.75 85 LYS A N 1
ATOM 712 C CA . LYS A 1 85 ? 12.305 -7.351 1.056 1.00 96.75 85 LYS A CA 1
ATOM 713 C C . LYS A 1 85 ? 11.244 -8.248 0.414 1.00 96.75 85 LYS A C 1
ATOM 715 O O . LYS A 1 85 ? 11.505 -8.837 -0.627 1.00 96.75 85 LYS A O 1
ATOM 720 N N . ARG A 1 86 ? 10.034 -8.319 0.983 1.00 97.75 86 ARG A N 1
ATOM 721 C CA . ARG A 1 86 ? 8.926 -9.075 0.372 1.00 97.75 86 ARG A CA 1
ATOM 722 C C . ARG A 1 86 ? 8.496 -8.476 -0.967 1.00 97.75 86 ARG A C 1
ATOM 724 O O . ARG A 1 86 ? 8.210 -9.225 -1.894 1.00 97.75 86 ARG A O 1
ATOM 731 N N . VAL A 1 87 ? 8.472 -7.146 -1.0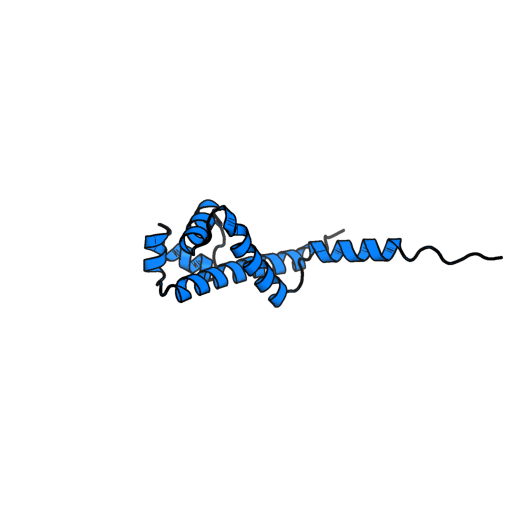91 1.00 97.38 87 VAL A N 1
ATOM 732 C CA . VAL A 1 87 ? 8.194 -6.485 -2.380 1.00 97.38 87 VAL A CA 1
ATOM 733 C C . VAL A 1 87 ? 9.272 -6.826 -3.412 1.00 97.38 87 VAL A C 1
ATOM 735 O O . VAL A 1 87 ? 8.927 -7.152 -4.547 1.00 97.38 87 VAL A O 1
ATOM 738 N N . ASP A 1 88 ? 10.551 -6.802 -3.029 1.00 95.94 88 ASP A N 1
ATOM 739 C CA . ASP A 1 88 ? 11.668 -7.198 -3.894 1.00 95.94 88 ASP A CA 1
ATOM 740 C C . ASP A 1 88 ? 11.513 -8.654 -4.346 1.00 95.94 88 ASP A C 1
ATOM 742 O O . ASP A 1 88 ? 11.506 -8.915 -5.542 1.00 95.94 88 ASP A O 1
ATOM 746 N N . GLU A 1 89 ? 11.271 -9.591 -3.425 1.00 97.44 89 GLU A N 1
ATOM 747 C CA . GLU A 1 89 ? 11.056 -11.013 -3.737 1.00 97.44 89 GLU A CA 1
ATOM 748 C C . GLU A 1 89 ? 9.878 -11.224 -4.710 1.00 97.44 89 GLU A C 1
ATOM 750 O O . GLU A 1 89 ? 9.990 -11.982 -5.680 1.00 97.44 89 GLU A O 1
ATOM 755 N N . MET A 1 90 ? 8.757 -10.523 -4.501 1.00 98.06 90 MET A N 1
ATOM 756 C CA . MET A 1 90 ? 7.597 -10.561 -5.404 1.00 98.06 90 MET A CA 1
ATOM 757 C C . MET A 1 90 ? 7.929 -9.992 -6.789 1.00 98.06 90 MET A C 1
ATOM 759 O O . MET A 1 90 ? 7.533 -10.562 -7.808 1.00 98.06 90 MET A O 1
ATOM 763 N N . THR A 1 91 ? 8.680 -8.891 -6.831 1.00 97.44 91 THR A N 1
ATOM 764 C CA . THR A 1 91 ? 9.095 -8.235 -8.077 1.00 97.44 91 THR A CA 1
ATOM 765 C C . THR A 1 91 ? 10.058 -9.128 -8.851 1.00 97.44 91 THR A C 1
ATOM 767 O O . THR A 1 91 ? 9.859 -9.371 -10.040 1.00 97.44 91 THR A O 1
ATOM 770 N N . GLU A 1 92 ? 11.065 -9.683 -8.178 1.00 95.38 92 GLU A N 1
ATOM 771 C CA . GLU A 1 92 ? 12.058 -10.576 -8.774 1.00 95.38 92 GLU A CA 1
ATOM 772 C C . GLU A 1 92 ? 11.421 -11.850 -9.326 1.00 95.38 92 GLU A C 1
ATOM 774 O O . GLU A 1 92 ? 11.763 -12.285 -10.427 1.00 95.38 92 GLU A O 1
ATOM 779 N N . THR A 1 93 ? 10.442 -12.407 -8.612 1.00 96.62 93 THR A N 1
ATOM 780 C CA . THR A 1 93 ? 9.663 -13.561 -9.082 1.00 96.62 93 THR A CA 1
ATOM 781 C C . THR A 1 93 ? 8.896 -13.245 -10.371 1.00 96.62 93 THR A C 1
ATOM 783 O O . THR A 1 93 ? 8.741 -14.112 -11.230 1.00 96.62 93 THR A O 1
ATOM 786 N N . SER A 1 94 ? 8.431 -12.004 -10.533 1.00 95.75 94 SER A N 1
ATOM 787 C CA . SER A 1 94 ? 7.620 -11.584 -11.679 1.00 95.75 94 SER A CA 1
ATOM 788 C C . SER A 1 94 ? 8.440 -11.165 -12.905 1.00 95.75 94 SER A C 1
ATOM 790 O O . SER A 1 94 ? 8.139 -11.558 -14.036 1.00 95.75 94 SER A O 1
ATOM 792 N N . VAL A 1 95 ? 9.487 -10.354 -12.715 1.00 94.38 95 VAL A N 1
ATOM 793 C CA . VAL A 1 95 ? 10.243 -9.732 -13.822 1.00 94.38 95 VAL A CA 1
ATOM 794 C C . VAL A 1 95 ? 11.734 -10.069 -13.842 1.00 94.38 95 VAL A C 1
ATOM 796 O O . VAL A 1 95 ? 12.439 -9.626 -14.753 1.00 94.38 95 VAL A O 1
ATOM 799 N N . GLY A 1 96 ? 12.207 -10.897 -12.911 1.00 91.88 96 GLY A N 1
ATOM 800 C CA . GLY A 1 96 ? 13.612 -11.269 -12.777 1.00 91.88 96 GLY A CA 1
ATOM 801 C C . GLY A 1 96 ? 14.424 -10.285 -11.925 1.00 91.88 96 GLY A C 1
ATOM 802 O O . GLY A 1 96 ? 13.878 -9.326 -11.379 1.00 91.88 96 GLY A O 1
ATOM 803 N N . PRO A 1 97 ? 15.745 -10.508 -11.800 1.00 91.25 97 PRO A N 1
ATOM 804 C CA . PRO A 1 97 ? 16.585 -9.740 -10.889 1.00 91.25 97 PRO A CA 1
ATOM 805 C C . PRO A 1 97 ? 16.665 -8.259 -11.289 1.00 91.25 97 PRO A C 1
ATOM 807 O O . PRO A 1 97 ? 16.548 -7.931 -12.478 1.00 91.25 97 PRO A O 1
ATOM 810 N N . PRO A 1 98 ? 16.973 -7.367 -10.333 1.00 89.44 98 PRO A N 1
ATOM 811 C CA . PRO A 1 98 ? 17.130 -5.950 -10.601 1.00 89.44 98 PRO A CA 1
ATOM 812 C C . PRO A 1 98 ? 18.083 -5.668 -11.777 1.00 89.44 98 PRO A C 1
ATOM 814 O O . PRO A 1 98 ? 19.224 -6.150 -11.774 1.00 89.44 98 PRO A O 1
ATOM 817 N N . PRO A 1 99 ? 17.689 -4.847 -12.772 1.00 88.12 99 PRO A N 1
ATOM 818 C CA . PRO A 1 99 ? 18.500 -4.632 -13.973 1.00 88.12 99 PRO A CA 1
ATOM 819 C C . PRO A 1 99 ? 19.896 -4.057 -13.691 1.00 88.12 99 PRO A C 1
ATOM 821 O O . PRO A 1 99 ? 20.844 -4.330 -14.430 1.00 88.12 99 PRO A O 1
ATOM 824 N N . TRP A 1 100 ? 20.058 -3.306 -12.595 1.00 84.88 100 TRP A N 1
ATOM 825 C CA . TRP A 1 100 ? 21.355 -2.769 -12.171 1.00 84.88 100 TRP A CA 1
ATOM 826 C C . TRP A 1 100 ? 22.328 -3.839 -11.649 1.00 84.88 100 TRP A C 1
ATOM 828 O O . TRP A 1 100 ? 23.533 -3.604 -11.647 1.00 84.88 100 TRP A O 1
ATOM 838 N N . LEU A 1 101 ? 21.849 -5.027 -11.264 1.00 81.81 101 LEU A N 1
ATOM 839 C CA . LEU A 1 101 ? 22.701 -6.144 -10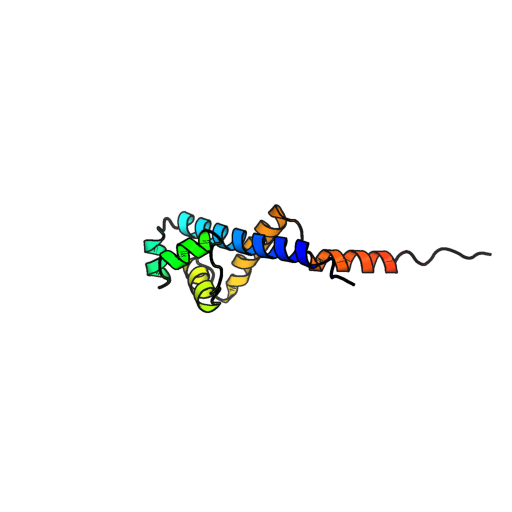.840 1.00 81.81 101 LEU A CA 1
ATOM 840 C C . LEU A 1 101 ? 23.212 -6.987 -12.019 1.00 81.81 101 LEU A C 1
ATOM 842 O O . LEU A 1 101 ? 24.253 -7.638 -11.911 1.00 81.81 101 LEU A O 1
ATOM 846 N N . ILE A 1 102 ? 22.520 -6.959 -13.162 1.00 70.75 102 ILE A N 1
ATOM 847 C CA . ILE A 1 102 ? 22.861 -7.770 -14.343 1.00 70.75 102 ILE A CA 1
ATOM 848 C C . ILE A 1 102 ? 24.134 -7.245 -15.033 1.00 70.75 102 ILE A C 1
ATOM 850 O O . ILE A 1 102 ? 24.948 -8.036 -15.517 1.00 70.75 102 ILE A O 1
ATOM 854 N N . ASN A 1 103 ? 24.362 -5.927 -15.027 1.00 56.94 103 ASN A N 1
ATOM 855 C CA . ASN A 1 103 ? 25.541 -5.322 -15.660 1.00 56.94 103 ASN A CA 1
ATOM 856 C C . ASN A 1 103 ? 26.853 -5.646 -14.920 1.00 56.94 103 ASN A C 1
ATOM 858 O O . ASN A 1 103 ? 27.872 -5.883 -15.566 1.00 56.94 103 ASN A O 1
ATOM 862 N N . ASN A 1 104 ? 26.818 -5.780 -13.590 1.00 52.19 104 ASN A N 1
ATOM 863 C CA . ASN A 1 104 ? 28.016 -6.037 -12.778 1.00 52.19 104 ASN A CA 1
ATOM 864 C C . ASN A 1 104 ? 28.556 -7.474 -12.914 1.00 52.19 104 ASN A C 1
ATOM 866 O O . ASN A 1 104 ? 29.737 -7.720 -12.662 1.00 52.19 104 ASN A O 1
ATOM 870 N N . LYS A 1 105 ? 27.722 -8.446 -13.321 1.00 49.88 105 LYS A N 1
ATOM 871 C CA . LYS A 1 105 ? 28.174 -9.834 -13.544 1.00 49.88 105 LYS A CA 1
ATOM 872 C C . LYS A 1 105 ? 28.994 -9.986 -14.829 1.00 49.88 105 LYS A C 1
ATOM 874 O O . LYS A 1 105 ? 29.963 -10.740 -14.822 1.00 49.88 105 LYS A O 1
ATOM 879 N N . LYS A 1 106 ? 28.668 -9.244 -15.898 1.00 49.47 106 LYS A N 1
ATOM 880 C CA . LYS A 1 106 ? 29.412 -9.308 -17.172 1.00 49.47 106 LYS A CA 1
ATOM 881 C C . LYS A 1 106 ? 30.830 -8.737 -17.074 1.00 49.47 106 LYS A C 1
ATOM 883 O O . LYS A 1 106 ? 31.733 -9.278 -17.706 1.00 49.47 106 LYS A O 1
ATOM 888 N N . GLU A 1 107 ? 31.042 -7.704 -16.258 1.00 45.62 107 GLU A N 1
ATOM 889 C CA . GLU A 1 107 ? 32.370 -7.099 -16.052 1.00 45.62 107 GLU A CA 1
ATOM 890 C C . GLU A 1 107 ? 33.316 -7.965 -15.207 1.00 45.62 107 GLU A C 1
ATOM 892 O O . GLU A 1 107 ? 34.534 -7.897 -15.368 1.00 45.62 107 GLU A O 1
ATOM 897 N N . ARG A 1 108 ? 32.784 -8.822 -14.325 1.00 45.22 108 ARG A N 1
ATOM 898 C CA . ARG A 1 108 ? 33.614 -9.767 -13.559 1.00 45.22 108 ARG A CA 1
ATOM 899 C C . ARG A 1 108 ? 34.064 -10.958 -14.400 1.00 45.22 108 ARG A C 1
ATOM 901 O O . ARG A 1 108 ? 35.207 -11.383 -14.278 1.00 45.22 108 ARG A O 1
ATOM 908 N N . THR A 1 109 ? 33.214 -11.454 -15.298 1.00 48.66 109 THR A N 1
ATOM 909 C CA . THR A 1 109 ? 33.577 -12.557 -16.204 1.00 48.66 109 THR A CA 1
ATOM 910 C C . THR A 1 109 ? 34.539 -12.135 -17.317 1.00 48.66 109 THR A C 1
ATOM 912 O O . THR A 1 109 ? 35.318 -12.962 -17.775 1.00 48.66 109 THR A O 1
ATOM 915 N N . SER A 1 110 ? 34.550 -10.861 -17.731 1.00 49.69 110 SER A N 1
ATOM 916 C CA . SER A 1 110 ? 35.513 -10.371 -18.731 1.00 49.69 110 SER A CA 1
ATOM 917 C C . SER A 1 110 ? 36.926 -10.161 -18.172 1.00 49.69 110 SER A C 1
ATOM 919 O O . SER A 1 110 ? 37.884 -10.226 -18.936 1.00 49.69 110 SER A O 1
ATOM 921 N N . LYS A 1 111 ? 37.088 -9.965 -16.853 1.00 50.41 111 LYS A N 1
ATOM 922 C CA . LYS A 1 111 ? 38.409 -9.822 -16.208 1.00 50.41 111 LYS A CA 1
ATOM 923 C C . LYS A 1 111 ? 39.125 -11.142 -15.895 1.00 50.41 111 LYS A C 1
ATOM 925 O O . LYS A 1 111 ? 40.319 -11.110 -15.632 1.00 50.41 111 LYS A O 1
ATOM 930 N N . MET A 1 112 ? 38.435 -12.283 -15.934 1.00 49.47 112 MET A N 1
ATOM 931 C CA . MET A 1 112 ? 39.018 -13.607 -15.637 1.00 49.47 112 MET A CA 1
ATOM 932 C C . MET A 1 112 ? 39.318 -14.459 -16.882 1.00 49.47 112 MET A C 1
ATOM 934 O O . MET A 1 112 ? 39.851 -15.551 -16.744 1.00 49.47 112 MET A O 1
ATOM 938 N N . GLY A 1 113 ? 39.022 -13.969 -18.092 1.00 49.88 113 GLY A N 1
ATOM 939 C CA . GLY A 1 113 ? 39.248 -14.694 -19.353 1.00 49.88 113 GLY A CA 1
ATOM 940 C C . GLY A 1 113 ? 40.514 -14.299 -20.124 1.00 49.88 113 GLY A C 1
ATOM 941 O O . GLY A 1 113 ? 40.593 -14.568 -21.318 1.00 49.88 113 GLY A O 1
ATOM 942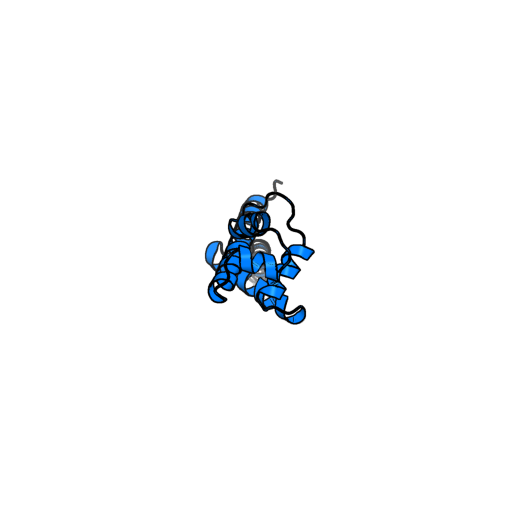 N N . GLY A 1 114 ? 41.467 -13.613 -19.487 1.00 49.03 114 GLY A N 1
ATOM 943 C CA . GLY A 1 114 ? 42.657 -13.058 -20.138 1.00 49.03 114 GLY A CA 1
ATOM 944 C C . GLY A 1 114 ? 43.962 -13.506 -19.494 1.00 49.03 114 GLY A C 1
ATOM 945 O O . GLY A 1 114 ? 44.740 -12.660 -19.078 1.00 49.03 114 GLY A O 1
ATOM 946 N N . SER A 1 115 ? 44.192 -14.812 -19.373 1.00 52.41 115 SER A N 1
ATOM 947 C CA . SER A 1 115 ? 45.538 -15.350 -19.157 1.00 52.41 11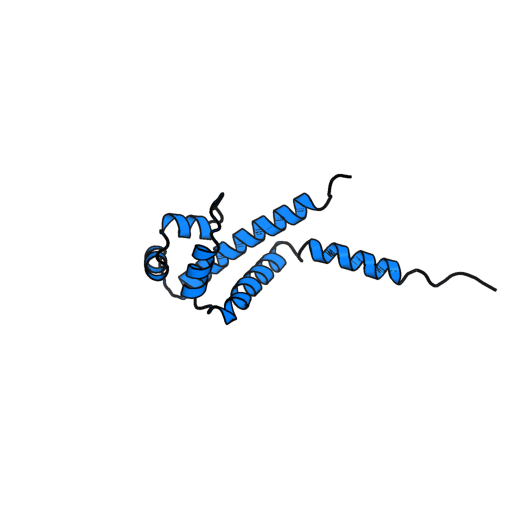5 SER A CA 1
ATOM 948 C C . SER A 1 115 ? 45.585 -16.773 -19.697 1.00 52.41 115 SER A C 1
ATOM 950 O O . SER A 1 115 ? 45.397 -17.726 -18.960 1.00 52.41 115 SER A O 1
ATOM 952 N N . ASP A 1 116 ? 45.702 -16.884 -21.017 1.00 52.44 116 ASP A N 1
ATOM 953 C CA . ASP A 1 116 ? 46.208 -18.075 -21.701 1.00 52.44 116 ASP A CA 1
ATOM 954 C C . ASP A 1 116 ? 46.473 -17.688 -23.156 1.00 52.44 116 ASP A C 1
ATOM 956 O O . ASP A 1 116 ? 45.552 -17.649 -23.976 1.00 52.44 116 ASP A O 1
ATOM 960 N N . ARG A 1 117 ? 47.728 -17.319 -23.451 1.00 48.56 117 ARG A N 1
ATOM 961 C CA . ARG A 1 117 ? 48.410 -17.519 -24.745 1.00 48.56 117 ARG A CA 1
ATOM 962 C C . ARG A 1 117 ? 49.817 -16.912 -24.742 1.00 48.56 117 ARG A C 1
ATOM 964 O O . ARG A 1 117 ? 49.974 -15.712 -24.544 1.00 48.56 117 ARG A O 1
ATOM 971 N N . GLY A 1 118 ? 50.787 -17.759 -25.085 1.00 39.38 118 GLY A N 1
ATOM 972 C CA . GLY A 1 118 ? 52.175 -17.432 -25.427 1.00 39.38 118 GLY A CA 1
ATOM 973 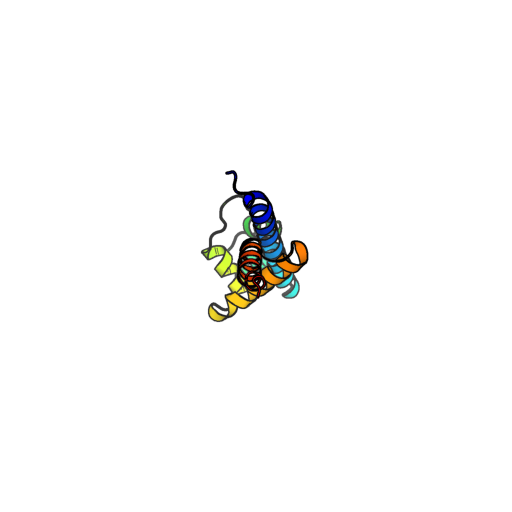C C . GLY A 1 118 ? 53.137 -18.244 -24.558 1.00 39.38 118 GLY A C 1
ATOM 974 O O . GLY A 1 118 ? 53.394 -17.830 -23.437 1.00 39.38 118 GLY A O 1
ATOM 975 N N . SER A 1 119 ? 53.517 -19.484 -24.907 1.00 48.09 119 SER A N 1
ATOM 976 C CA . SER A 1 119 ? 54.460 -19.859 -25.995 1.00 48.09 119 SER A CA 1
ATOM 977 C C . SER A 1 119 ? 55.813 -19.167 -25.793 1.00 48.09 119 SER A C 1
ATOM 979 O O . SER A 1 119 ? 55.836 -17.952 -25.655 1.00 48.09 119 SER A O 1
ATOM 981 N N . SER A 1 120 ? 56.973 -19.812 -25.787 1.00 44.78 120 SER A N 1
ATOM 982 C CA . SER A 1 120 ? 57.421 -21.184 -26.038 1.00 44.78 120 SER A CA 1
ATOM 983 C C . SER A 1 120 ? 58.808 -21.325 -25.409 1.00 44.78 120 SER A C 1
ATOM 985 O O . SER A 1 120 ? 59.425 -20.271 -25.132 1.00 44.78 120 SER A O 1
#

Secondary structure (DSSP, 8-state):
---TTHHHHHHHHHHHHHHHHHHHHHHHHHTT--HHHHHHHH---HHHHHHHHTT--SS---HHHHHHHHHHTT--TTTHHHHHHHHHHHHHHHH-S-HHHHHHHHHHHHHSS-------

Sequence (120 aa):
MRPRNNAAMQRYREEYHRCCGDLVRQLRTEKGWSLADFSRETGISVPWLRKFEENRLTTNYSMRLQMQMVQALGFGVMEIHQFYKRVDEMTETSVGPPPWLINNKKERTSKMGGSDRGSS

Radius of gyration: 20.32 Å; chains: 1; bounding box: 70×33×40 Å